Protein AF-A0A0M6W9Z8-F1 (afdb_monomer_lite)

pLDDT: mean 88.5, std 12.16, range [47.94, 97.25]

Sequence (132 aa):
MNNILMNVCGILIDIHEKELASEEKISFFTGCSNFQSIYEKYNTVRFLLRRMELGFEKESYAELRSAALCEEISCEALVEIVLHAVVDKAIVMQGLESIYLEAGAEKNAQKCRQIYELVCAKPLPVAYCKKK

Foldseek 3Di:
DDPVVVLVVVLLVQQVVVVVVDPQPAHLCPPPPDPVSSVVSLVLLLVLLVCQLVVHDCVSNVVNLCCDLVSNHDLSSNLSSLVRRPDCSLSSLVVQLVSCVVNVVVVSNVVSVVVSCVVVVDDDPCVPPDDD

Secondary structure (DSSP, 8-state):
--HHHHHHHHHHHHHHHHHHHSS----TTTT--SHHHHHHHHHHHHHHHHHHHTT--GGGGHHHHHHHHTTSS-HHHHHHHHHHH-S-HHHHHHHHHHHHHHTT-HHHHHHHHHHHHHHHT----GGG----

Organism: NCBI:txid360807

Radius of gyration: 15.51 Å; chains: 1; bounding box: 42×33×42 Å

Structure (mmCIF, N/CA/C/O backbone):
data_AF-A0A0M6W9Z8-F1
#
_entry.id   AF-A0A0M6W9Z8-F1
#
loop_
_atom_site.group_PDB
_atom_site.id
_atom_site.type_symbol
_atom_site.label_atom_id
_atom_site.label_alt_id
_atom_site.label_comp_id
_atom_site.label_asym_id
_atom_site.label_entity_id
_atom_site.label_seq_id
_atom_site.pdbx_PDB_ins_code
_atom_site.Cartn_x
_atom_site.Cartn_y
_atom_site.Cartn_z
_atom_site.occupancy
_atom_site.B_iso_or_equiv
_atom_site.auth_seq_id
_atom_site.auth_comp_id
_atom_site.auth_asym_id
_atom_site.auth_atom_id
_atom_site.pdbx_PDB_model_num
ATOM 1 N N . MET A 1 1 ? 27.492 8.041 1.011 1.00 50.66 1 MET A N 1
ATOM 2 C CA . MET A 1 1 ? 26.060 7.851 1.337 1.00 50.66 1 MET A CA 1
ATOM 3 C C . MET A 1 1 ? 25.593 6.583 0.644 1.00 50.66 1 MET A C 1
ATOM 5 O O . MET A 1 1 ? 25.780 6.485 -0.560 1.00 50.66 1 MET A O 1
ATOM 9 N N . ASN A 1 2 ? 25.096 5.592 1.390 1.00 60.28 2 ASN A N 1
ATOM 10 C CA . ASN A 1 2 ? 24.689 4.298 0.830 1.00 60.28 2 ASN A CA 1
ATOM 11 C C . ASN A 1 2 ? 23.545 4.482 -0.180 1.00 60.28 2 ASN A C 1
ATOM 13 O O . ASN A 1 2 ? 22.540 5.104 0.148 1.00 60.28 2 ASN A O 1
ATOM 17 N N . ASN A 1 3 ? 23.691 3.912 -1.381 1.00 74.00 3 ASN A N 1
ATOM 18 C CA . ASN A 1 3 ? 22.721 3.967 -2.488 1.00 74.00 3 ASN A CA 1
ATOM 19 C C . ASN A 1 3 ? 21.290 3.580 -2.037 1.00 74.00 3 ASN A C 1
ATOM 21 O O . ASN A 1 3 ? 20.310 4.215 -2.409 1.00 74.00 3 ASN A O 1
ATOM 25 N N . ILE A 1 4 ? 21.194 2.625 -1.107 1.00 76.75 4 ILE A N 1
ATOM 26 C CA . ILE A 1 4 ? 19.938 2.166 -0.494 1.00 76.75 4 ILE A CA 1
ATOM 27 C C . ILE A 1 4 ? 19.197 3.297 0.236 1.00 76.75 4 ILE A C 1
ATOM 29 O O . ILE A 1 4 ? 17.984 3.413 0.101 1.00 76.75 4 ILE A O 1
ATOM 33 N N . LEU A 1 5 ? 19.912 4.140 0.987 1.00 80.94 5 LEU A N 1
ATOM 34 C CA . LEU A 1 5 ? 19.300 5.230 1.749 1.00 80.94 5 LEU A CA 1
ATOM 35 C C . LEU A 1 5 ? 18.725 6.297 0.811 1.00 80.94 5 LEU A C 1
ATOM 37 O O . LEU A 1 5 ? 17.618 6.766 1.036 1.00 80.94 5 LEU A O 1
ATOM 41 N N . MET A 1 6 ? 19.451 6.634 -0.262 1.00 82.38 6 MET A N 1
ATOM 42 C CA . MET A 1 6 ? 18.946 7.571 -1.273 1.00 82.38 6 MET A CA 1
ATOM 43 C C . MET A 1 6 ? 17.695 7.033 -1.965 1.00 82.38 6 MET A C 1
ATOM 45 O O . MET A 1 6 ? 16.756 7.792 -2.177 1.00 82.38 6 MET A O 1
ATOM 49 N N . ASN A 1 7 ? 17.666 5.735 -2.280 1.00 86.62 7 ASN A N 1
ATOM 50 C CA . ASN A 1 7 ? 16.507 5.114 -2.915 1.00 86.62 7 ASN A CA 1
ATOM 51 C C . ASN A 1 7 ? 15.270 5.184 -2.007 1.00 86.62 7 ASN A C 1
ATOM 53 O O . ASN A 1 7 ? 14.209 5.611 -2.443 1.00 86.62 7 ASN A O 1
ATOM 57 N N . VAL A 1 8 ? 15.419 4.860 -0.716 1.00 91.88 8 VAL A N 1
ATOM 58 C CA . VAL A 1 8 ? 14.304 4.971 0.237 1.00 91.88 8 VAL A CA 1
ATOM 59 C C . VAL A 1 8 ? 13.845 6.418 0.399 1.00 91.88 8 VAL A C 1
ATOM 61 O O . VAL A 1 8 ? 12.645 6.659 0.400 1.00 91.88 8 VAL A O 1
ATOM 64 N N . CYS A 1 9 ? 14.756 7.391 0.468 1.00 92.50 9 CYS A N 1
ATOM 65 C CA . CYS A 1 9 ? 14.357 8.799 0.494 1.00 92.50 9 CYS A CA 1
ATOM 66 C C . CYS A 1 9 ? 13.559 9.204 -0.753 1.00 92.50 9 CYS A C 1
ATOM 68 O O . CYS A 1 9 ? 12.584 9.929 -0.605 1.00 92.50 9 CYS A O 1
ATOM 70 N N . GLY A 1 10 ? 13.935 8.725 -1.945 1.00 94.06 10 GLY A N 1
ATOM 71 C CA . GLY A 1 10 ? 13.175 8.965 -3.177 1.00 94.06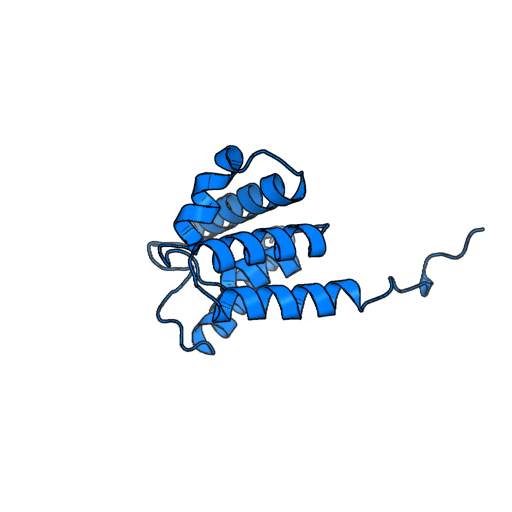 10 GLY A CA 1
ATOM 72 C C . GLY A 1 10 ? 11.740 8.452 -3.071 1.00 94.06 10 GLY A C 1
ATOM 73 O O . GLY A 1 10 ? 10.809 9.226 -3.241 1.00 94.06 10 GLY A O 1
ATOM 74 N N . ILE A 1 11 ? 11.571 7.200 -2.636 1.00 95.25 11 ILE A N 1
ATOM 75 C CA . ILE A 1 11 ? 10.244 6.599 -2.421 1.00 95.25 11 ILE A CA 1
ATOM 76 C C . ILE A 1 11 ? 9.424 7.417 -1.416 1.00 95.25 11 ILE A C 1
ATOM 78 O O . ILE A 1 11 ? 8.241 7.652 -1.622 1.00 95.25 11 ILE A O 1
ATOM 82 N N . LEU A 1 12 ? 10.034 7.868 -0.316 1.00 96.19 12 LEU A N 1
ATOM 83 C CA . LEU A 1 12 ? 9.334 8.672 0.689 1.00 96.19 12 LEU A CA 1
ATOM 84 C C . LEU A 1 12 ? 8.901 10.042 0.137 1.00 96.19 12 LEU A C 1
ATOM 86 O O . LEU A 1 12 ? 7.842 10.535 0.515 1.00 96.19 12 LEU A O 1
ATOM 90 N N . ILE A 1 13 ? 9.691 10.650 -0.751 1.00 95.25 13 ILE A N 1
ATOM 91 C CA . ILE A 1 13 ? 9.304 11.890 -1.436 1.00 95.25 13 ILE A CA 1
ATOM 92 C C . ILE A 1 13 ? 8.117 11.622 -2.366 1.00 95.25 13 ILE A C 1
ATOM 94 O O . ILE A 1 13 ? 7.126 12.342 -2.277 1.00 95.25 13 ILE A O 1
ATOM 98 N N . ASP A 1 14 ? 8.177 10.558 -3.170 1.00 95.88 14 ASP A N 1
ATOM 99 C CA . ASP A 1 14 ? 7.089 10.181 -4.078 1.00 95.88 14 ASP A CA 1
ATOM 100 C C . ASP A 1 14 ? 5.784 9.932 -3.299 1.00 95.88 14 ASP A C 1
ATOM 102 O O . ASP A 1 14 ? 4.734 10.465 -3.657 1.00 95.88 14 ASP A O 1
ATOM 106 N N . ILE A 1 15 ? 5.856 9.225 -2.161 1.00 96.25 15 ILE A N 1
ATOM 107 C CA . ILE A 1 15 ? 4.716 9.040 -1.247 1.00 96.25 15 ILE A CA 1
ATOM 108 C C . ILE A 1 15 ? 4.155 10.390 -0.800 1.00 96.25 15 ILE A C 1
ATOM 110 O O . ILE A 1 15 ? 2.948 10.609 -0.878 1.00 96.25 15 ILE A O 1
ATOM 114 N N . HIS A 1 16 ? 5.011 11.298 -0.329 1.00 95.00 16 HIS A N 1
ATOM 115 C CA . HIS A 1 16 ? 4.568 12.599 0.165 1.00 95.00 16 HIS A CA 1
ATOM 116 C C . HIS A 1 16 ? 3.860 13.420 -0.921 1.00 95.00 16 HIS A C 1
ATOM 118 O O . HIS A 1 16 ? 2.804 13.997 -0.667 1.00 95.00 16 HIS A O 1
ATOM 124 N N . GLU A 1 17 ? 4.408 13.449 -2.136 1.00 95.31 17 GLU A N 1
ATOM 125 C CA . GLU A 1 17 ? 3.817 14.173 -3.264 1.00 95.31 17 GLU A CA 1
ATOM 126 C C . GLU A 1 17 ? 2.465 13.583 -3.685 1.00 95.31 17 GLU A C 1
ATOM 128 O O . GLU A 1 17 ? 1.516 14.328 -3.945 1.00 95.31 17 GLU A O 1
ATOM 133 N N . LYS A 1 18 ? 2.345 12.250 -3.709 1.00 94.31 18 LYS A N 1
ATOM 134 C CA . LYS A 1 18 ? 1.091 11.557 -4.037 1.00 94.31 18 LYS A CA 1
ATOM 135 C C . LYS A 1 18 ? 0.018 11.763 -2.978 1.00 94.31 18 LYS A C 1
ATOM 137 O O . LYS A 1 18 ? -1.133 12.012 -3.329 1.00 94.31 18 LYS A O 1
ATOM 142 N N . GLU A 1 19 ? 0.388 11.717 -1.700 1.00 94.56 19 GLU A N 1
ATOM 143 C CA . GLU A 1 19 ? -0.528 12.010 -0.595 1.00 94.56 19 GLU A CA 1
ATOM 144 C C . GLU A 1 19 ? -1.029 13.457 -0.645 1.00 94.56 19 GLU A C 1
ATOM 146 O O . GLU A 1 19 ? -2.223 13.683 -0.488 1.00 94.56 19 GLU A O 1
ATOM 151 N N . LEU A 1 20 ? -0.159 14.432 -0.940 1.00 92.06 20 LEU A N 1
ATOM 152 C CA . LEU A 1 20 ? -0.560 15.837 -1.093 1.00 92.06 20 LEU A CA 1
ATOM 153 C C . LEU A 1 20 ? -1.498 16.075 -2.284 1.00 92.06 20 LEU A C 1
ATOM 155 O O . LEU A 1 20 ? -2.342 16.969 -2.230 1.00 92.06 20 LEU A O 1
ATOM 159 N N . ALA A 1 21 ? -1.333 15.313 -3.365 1.00 91.75 21 ALA A N 1
ATOM 160 C CA . ALA A 1 21 ? -2.212 15.369 -4.530 1.00 91.75 21 ALA A CA 1
ATOM 161 C C . ALA A 1 21 ? -3.535 14.608 -4.321 1.00 91.75 21 ALA A C 1
ATOM 163 O O . ALA A 1 21 ? -4.471 14.776 -5.107 1.00 91.75 21 ALA A O 1
ATOM 164 N N . SER A 1 22 ? -3.611 13.764 -3.290 1.00 87.12 22 SER A N 1
ATOM 165 C CA . SER A 1 22 ? -4.798 12.996 -2.935 1.00 87.12 22 SER A CA 1
ATOM 166 C C . SER A 1 22 ? -5.767 13.825 -2.089 1.00 87.12 22 SER A C 1
ATOM 168 O O . SER A 1 22 ? -5.395 14.734 -1.354 1.00 87.12 22 SER A O 1
ATOM 170 N N . GLU A 1 23 ? -7.050 13.482 -2.166 1.00 80.94 23 GLU A N 1
ATOM 171 C CA . GLU A 1 23 ? -8.088 14.026 -1.278 1.00 80.94 23 GLU A CA 1
ATOM 172 C C . GLU A 1 23 ? -8.097 13.329 0.099 1.00 80.94 23 GLU A C 1
ATOM 174 O O . GLU A 1 23 ? -8.842 13.729 0.998 1.00 80.94 23 GLU A O 1
ATOM 179 N N . GLU A 1 24 ? -7.312 12.257 0.260 1.00 76.75 24 GLU A N 1
ATOM 180 C CA . GLU A 1 24 ? -7.182 11.510 1.510 1.00 76.75 24 GLU A CA 1
ATOM 181 C C . GLU A 1 24 ? -6.496 12.382 2.574 1.00 76.75 24 GLU A C 1
ATOM 183 O O . GLU A 1 24 ? -5.412 12.916 2.367 1.00 76.75 24 GLU A O 1
ATOM 188 N N . LYS A 1 25 ? -7.103 12.504 3.761 1.00 79.69 25 LYS A N 1
ATOM 189 C CA . LYS A 1 25 ? -6.506 13.232 4.904 1.00 79.69 25 LYS A CA 1
ATOM 190 C C . LYS A 1 25 ? -5.469 12.405 5.671 1.00 79.69 25 LYS A C 1
ATOM 192 O O . LYS A 1 25 ? -5.075 12.773 6.777 1.00 79.69 25 LYS A O 1
ATOM 197 N N . ILE A 1 26 ? -5.080 11.270 5.110 1.00 87.50 26 ILE A N 1
ATOM 198 C CA . ILE A 1 26 ? -4.212 10.283 5.732 1.00 87.50 26 ILE A CA 1
ATOM 199 C C . ILE A 1 26 ? -2.805 10.532 5.228 1.00 87.50 26 ILE A C 1
ATOM 201 O O . ILE A 1 26 ? -2.596 10.662 4.025 1.00 87.50 26 ILE A O 1
ATOM 205 N N . SER A 1 27 ? -1.841 10.535 6.143 1.00 91.75 27 SER A N 1
ATOM 206 C CA . SER A 1 27 ? -0.438 10.535 5.761 1.00 91.75 27 SER A CA 1
ATOM 207 C C . SER A 1 27 ? 0.308 9.355 6.353 1.00 91.75 27 SER A C 1
ATOM 209 O O . SER A 1 27 ? 0.231 9.093 7.557 1.00 91.75 27 SER A O 1
ATOM 211 N N . PHE A 1 28 ? 1.123 8.714 5.523 1.00 94.88 28 PHE A N 1
ATOM 212 C CA . PHE A 1 28 ? 2.088 7.698 5.904 1.00 94.88 28 PHE A CA 1
ATOM 213 C C . PHE A 1 28 ? 3.011 8.177 7.025 1.00 94.88 28 PHE A C 1
ATOM 215 O O . PHE A 1 28 ? 3.393 7.387 7.888 1.00 94.88 28 PHE A O 1
ATOM 222 N N . PHE A 1 29 ? 3.318 9.472 7.065 1.00 94.25 29 PHE A N 1
ATOM 223 C CA . PHE A 1 29 ? 4.223 10.078 8.040 1.00 94.25 29 PHE A CA 1
ATOM 224 C C . PHE A 1 29 ? 3.562 10.373 9.393 1.00 94.25 29 PHE A C 1
ATOM 226 O O . PHE A 1 29 ? 4.243 10.768 10.342 1.00 94.25 29 PHE A O 1
ATOM 233 N N . THR A 1 30 ? 2.249 10.161 9.516 1.00 92.69 30 THR A N 1
ATOM 234 C CA . THR A 1 30 ? 1.522 10.340 10.777 1.00 92.69 30 THR A CA 1
ATOM 235 C C . THR A 1 30 ? 2.115 9.452 11.869 1.00 92.69 30 THR A C 1
ATOM 237 O O . THR A 1 30 ? 2.281 8.244 11.685 1.00 92.69 30 THR A O 1
ATOM 240 N N . GLY A 1 31 ? 2.429 10.059 13.016 1.00 90.06 31 GLY A N 1
ATOM 241 C CA . GLY A 1 31 ? 3.021 9.370 14.167 1.00 90.06 31 GLY A CA 1
ATOM 242 C C . GLY A 1 31 ? 4.543 9.195 14.105 1.00 90.06 31 GLY A C 1
ATOM 243 O O . GLY A 1 31 ? 5.132 8.721 15.075 1.00 90.06 31 GLY A O 1
ATOM 244 N N . CYS A 1 32 ? 5.204 9.607 13.020 1.00 93.75 32 CYS A N 1
ATOM 245 C CA . CYS A 1 32 ? 6.659 9.575 12.914 1.00 93.75 32 CYS A CA 1
ATOM 246 C C . CYS A 1 32 ? 7.279 10.892 13.410 1.00 93.75 32 CYS A C 1
ATOM 248 O O . CYS A 1 32 ? 6.899 11.974 12.970 1.00 93.75 32 CYS A O 1
ATOM 250 N N . SER A 1 33 ? 8.262 10.815 14.310 1.00 92.88 33 SER A N 1
ATOM 251 C CA . SER A 1 33 ? 8.927 11.991 14.902 1.00 92.88 33 SER A CA 1
ATOM 252 C C . SER A 1 33 ? 10.274 12.326 14.260 1.00 92.88 33 SER A C 1
ATOM 254 O O . SER A 1 33 ? 10.797 13.426 14.430 1.00 92.88 33 SER A O 1
ATOM 256 N N . ASN A 1 34 ? 10.864 11.372 13.543 1.00 95.12 34 ASN A N 1
ATOM 257 C CA . ASN A 1 34 ? 12.162 11.514 12.893 1.00 95.12 34 ASN A CA 1
ATOM 258 C C . ASN A 1 34 ? 12.327 10.494 11.756 1.00 95.12 34 ASN A C 1
ATOM 260 O O . ASN A 1 34 ? 11.542 9.554 11.619 1.00 95.12 34 ASN A O 1
ATOM 264 N N . PHE A 1 35 ? 13.393 10.645 10.968 1.00 92.44 35 PHE A N 1
ATOM 265 C CA . PHE A 1 35 ? 13.682 9.748 9.848 1.00 92.44 35 PHE A CA 1
ATOM 266 C C . PHE A 1 35 ? 13.792 8.271 10.255 1.00 92.44 35 PHE A C 1
ATOM 268 O O . PHE A 1 35 ? 13.327 7.410 9.518 1.00 92.44 35 PHE A O 1
ATOM 275 N N . GLN A 1 36 ? 14.353 7.969 11.430 1.00 94.56 36 GLN A N 1
ATOM 276 C CA . GLN A 1 36 ? 14.472 6.590 11.909 1.00 94.56 36 GLN A CA 1
ATOM 277 C C . GLN A 1 36 ? 13.090 5.939 12.065 1.00 94.56 36 GLN A C 1
ATOM 279 O O . GLN A 1 36 ? 12.869 4.855 11.535 1.00 94.56 36 GLN A O 1
ATOM 284 N N . SER A 1 37 ? 12.134 6.638 12.687 1.00 96.19 37 SER A N 1
ATOM 285 C CA . SER A 1 37 ? 10.757 6.142 12.835 1.00 96.19 37 SER A CA 1
ATOM 286 C C . SER A 1 37 ? 10.032 5.965 11.492 1.00 96.19 37 SER A C 1
ATOM 288 O O . SER A 1 37 ? 9.282 5.007 11.315 1.00 96.19 37 SER A O 1
ATOM 290 N N . ILE A 1 38 ? 10.301 6.838 10.512 1.00 95.81 38 ILE A N 1
ATOM 291 C CA . ILE A 1 38 ? 9.768 6.712 9.145 1.00 95.81 38 ILE A CA 1
ATOM 292 C C . ILE A 1 38 ? 10.355 5.471 8.467 1.00 95.81 38 ILE A C 1
ATOM 294 O O . ILE A 1 38 ? 9.634 4.675 7.868 1.00 95.81 38 ILE A O 1
ATOM 298 N N . TYR A 1 39 ? 11.672 5.292 8.574 1.00 94.69 39 TYR A N 1
ATOM 299 C CA . TYR A 1 39 ? 12.395 4.178 7.974 1.00 94.69 39 TYR A CA 1
ATOM 300 C C . TYR A 1 39 ? 11.975 2.827 8.569 1.00 94.69 39 TYR A C 1
ATOM 302 O O . TYR A 1 39 ? 11.851 1.838 7.844 1.00 94.69 39 TYR A O 1
ATOM 310 N N . GLU A 1 40 ? 11.718 2.776 9.875 1.00 95.50 40 GLU A N 1
ATOM 311 C CA . GLU A 1 40 ? 11.161 1.602 10.550 1.00 95.50 40 GLU A CA 1
ATOM 312 C C . GLU A 1 40 ? 9.753 1.289 10.043 1.00 95.50 40 GLU A C 1
ATOM 314 O O . GLU A 1 40 ? 9.519 0.166 9.596 1.00 95.50 40 GLU A O 1
ATOM 319 N N . LYS A 1 41 ? 8.853 2.285 9.994 1.00 95.88 41 LYS A N 1
ATOM 320 C CA . LYS A 1 41 ? 7.498 2.115 9.441 1.00 95.88 41 LYS A CA 1
ATOM 321 C C . LYS A 1 41 ? 7.545 1.603 7.997 1.00 95.88 41 LYS A C 1
ATOM 323 O O . LYS A 1 41 ? 6.873 0.627 7.670 1.00 95.88 41 LYS A O 1
ATOM 328 N N . TYR A 1 42 ? 8.392 2.195 7.154 1.00 95.81 42 TYR A N 1
ATOM 329 C CA . TYR A 1 42 ? 8.601 1.764 5.768 1.00 95.81 42 TYR A CA 1
ATOM 330 C C . TYR A 1 42 ? 9.044 0.301 5.675 1.00 95.81 42 TYR A C 1
ATOM 332 O O . TYR A 1 42 ? 8.469 -0.473 4.907 1.00 95.81 42 TYR A O 1
ATOM 340 N N . ASN A 1 43 ? 10.038 -0.110 6.469 1.00 95.31 43 ASN A N 1
ATOM 341 C CA . ASN A 1 43 ? 10.506 -1.492 6.438 1.00 95.31 43 ASN A CA 1
ATOM 342 C C . ASN A 1 43 ? 9.446 -2.470 6.937 1.00 95.31 43 ASN A C 1
ATOM 344 O O . ASN A 1 43 ? 9.274 -3.513 6.310 1.00 95.31 43 ASN A O 1
ATOM 348 N N . THR A 1 44 ? 8.712 -2.137 7.999 1.00 96.31 44 THR A N 1
ATOM 349 C CA . THR A 1 44 ? 7.610 -2.966 8.502 1.00 96.31 44 THR A CA 1
ATOM 350 C C . THR A 1 44 ? 6.573 -3.211 7.411 1.00 96.31 44 THR A C 1
ATOM 352 O O . THR A 1 44 ? 6.281 -4.362 7.087 1.00 96.31 44 THR A O 1
ATOM 355 N N . VAL A 1 45 ? 6.090 -2.150 6.760 1.00 96.62 45 VAL A N 1
ATOM 356 C CA . VAL A 1 45 ? 5.100 -2.259 5.676 1.00 96.62 45 VAL A CA 1
ATOM 357 C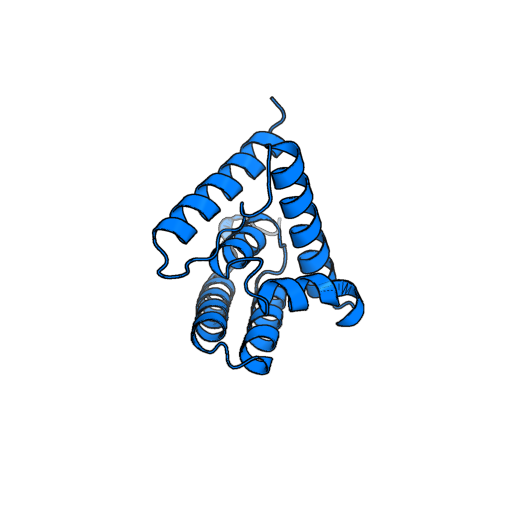 C . VAL A 1 45 ? 5.643 -3.081 4.511 1.00 96.62 45 VAL A C 1
ATOM 359 O O . VAL A 1 45 ? 4.987 -4.009 4.041 1.00 96.62 45 VAL A O 1
ATOM 362 N N . ARG A 1 46 ? 6.884 -2.815 4.095 1.00 95.75 46 ARG A N 1
ATOM 363 C CA . ARG A 1 46 ? 7.567 -3.578 3.046 1.00 95.75 46 ARG A CA 1
ATOM 364 C C . ARG A 1 46 ? 7.685 -5.070 3.385 1.00 95.75 46 ARG A C 1
ATOM 366 O O . ARG A 1 46 ? 7.493 -5.905 2.504 1.00 95.75 46 ARG A O 1
ATOM 373 N N . PHE A 1 47 ? 7.987 -5.431 4.632 1.00 96.06 47 PHE A N 1
ATOM 374 C CA . PHE A 1 47 ? 8.043 -6.833 5.059 1.00 96.06 47 PHE A CA 1
ATOM 375 C C . PHE A 1 47 ? 6.666 -7.500 5.046 1.00 96.06 47 PHE A C 1
ATOM 377 O O . PHE A 1 47 ? 6.560 -8.653 4.629 1.00 96.06 47 PHE A O 1
ATOM 384 N N . LEU A 1 48 ? 5.614 -6.792 5.456 1.00 97.25 48 LEU A N 1
ATOM 385 C CA . LEU A 1 48 ? 4.249 -7.316 5.420 1.00 97.25 48 LEU A CA 1
ATOM 386 C C . LEU A 1 48 ? 3.776 -7.541 3.975 1.00 97.25 48 LEU A C 1
ATOM 388 O O . LEU A 1 48 ? 3.254 -8.610 3.661 1.00 97.25 48 LEU A O 1
ATOM 392 N N . LEU A 1 49 ? 4.056 -6.595 3.073 1.00 96.75 49 LEU A N 1
ATOM 393 C CA . LEU A 1 49 ? 3.805 -6.754 1.636 1.00 96.75 49 LEU A CA 1
ATOM 394 C C . LEU A 1 49 ? 4.588 -7.938 1.054 1.00 96.75 49 LEU A C 1
ATOM 396 O O . LEU A 1 49 ? 4.049 -8.701 0.259 1.00 96.75 49 LEU A O 1
ATOM 400 N N . ARG A 1 50 ? 5.832 -8.161 1.500 1.00 95.75 50 ARG A N 1
ATOM 401 C CA . ARG A 1 50 ? 6.627 -9.324 1.081 1.00 95.75 50 ARG A CA 1
ATOM 402 C C . ARG A 1 50 ? 6.020 -10.653 1.542 1.00 95.75 50 ARG A C 1
ATOM 404 O O . ARG A 1 50 ? 6.130 -11.644 0.828 1.00 95.75 50 ARG A O 1
ATOM 411 N N . ARG A 1 51 ? 5.387 -10.707 2.717 1.00 96.06 51 ARG A N 1
ATOM 412 C CA . ARG A 1 51 ? 4.668 -11.911 3.177 1.00 96.06 51 ARG A CA 1
ATOM 413 C C . ARG A 1 51 ? 3.454 -12.197 2.297 1.00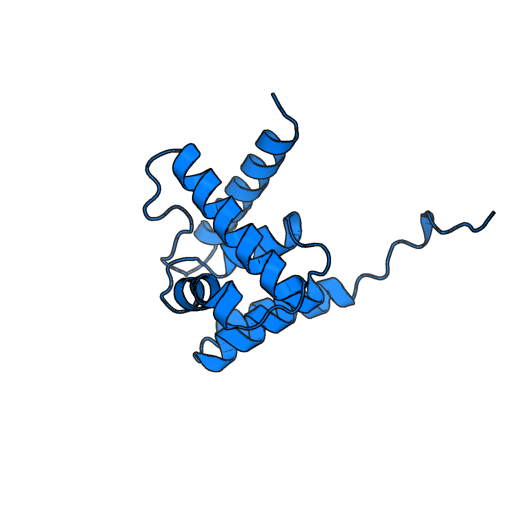 96.06 51 ARG A C 1
ATOM 415 O O . ARG A 1 51 ? 3.264 -13.344 1.901 1.00 96.06 51 ARG A O 1
ATOM 422 N N . MET A 1 52 ? 2.692 -11.160 1.948 1.00 95.94 52 MET A N 1
ATOM 423 C CA . MET A 1 52 ? 1.585 -11.270 0.994 1.00 95.94 52 MET A CA 1
ATOM 424 C C . MET A 1 52 ? 2.075 -11.772 -0.371 1.00 95.94 52 MET A C 1
ATOM 426 O O . MET A 1 52 ? 1.522 -12.724 -0.908 1.00 95.94 52 MET A O 1
ATOM 430 N N . GLU A 1 53 ? 3.155 -11.189 -0.893 1.00 95.81 53 GLU A N 1
ATOM 431 C CA . GLU A 1 53 ? 3.774 -11.587 -2.163 1.00 95.81 53 GLU A CA 1
ATOM 432 C C . GLU A 1 53 ? 4.188 -13.066 -2.187 1.00 95.81 53 GLU A C 1
ATOM 434 O O . GLU A 1 53 ? 4.038 -13.748 -3.195 1.00 95.81 53 GLU A O 1
ATOM 439 N N . LEU A 1 54 ? 4.707 -13.571 -1.066 1.00 95.19 54 LEU A N 1
ATOM 440 C CA . LEU A 1 54 ? 5.146 -14.959 -0.923 1.00 95.19 54 LEU A CA 1
ATOM 441 C C . LEU A 1 54 ? 3.999 -15.941 -0.626 1.00 95.19 54 LEU A C 1
ATOM 443 O O . LEU A 1 54 ? 4.263 -17.126 -0.427 1.00 95.19 54 LEU A O 1
ATOM 447 N N . GLY A 1 55 ? 2.747 -15.474 -0.584 1.00 94.06 55 GLY A N 1
ATOM 448 C CA . GLY A 1 55 ? 1.578 -16.323 -0.357 1.00 94.06 55 GLY A CA 1
ATOM 449 C C . GLY A 1 55 ? 1.458 -16.852 1.073 1.00 94.06 55 GLY A C 1
ATOM 450 O O . GLY A 1 55 ? 0.874 -17.915 1.279 1.00 94.06 55 GLY A O 1
ATOM 451 N N . PHE A 1 56 ? 2.013 -16.141 2.062 1.00 95.31 56 PHE A N 1
ATOM 452 C CA . PHE A 1 56 ? 1.767 -16.468 3.467 1.00 95.31 56 PHE A CA 1
ATOM 453 C C . PHE A 1 56 ? 0.280 -16.288 3.813 1.00 95.31 56 PHE A C 1
ATOM 455 O O . PHE A 1 56 ? -0.467 -15.587 3.130 1.00 95.31 56 PHE A O 1
ATOM 462 N N . GLU A 1 57 ? -0.146 -16.919 4.902 1.00 93.56 57 GLU A N 1
ATOM 463 C CA . GLU A 1 57 ? -1.499 -16.796 5.448 1.00 93.56 57 GLU A CA 1
ATOM 464 C C . GLU A 1 57 ? -1.833 -15.353 5.876 1.00 93.56 57 GLU A C 1
ATOM 466 O O . GLU A 1 57 ? -0.940 -14.576 6.230 1.00 93.56 57 GLU A O 1
ATOM 471 N N . LYS A 1 58 ? -3.120 -14.974 5.826 1.00 89.44 58 LYS A N 1
ATOM 472 C CA . LYS A 1 58 ? -3.585 -13.589 6.062 1.00 89.44 58 LYS A CA 1
ATOM 473 C C . LYS A 1 58 ? -3.170 -13.066 7.440 1.00 89.44 58 LYS A C 1
ATOM 475 O O . LYS A 1 58 ? -2.863 -11.887 7.594 1.00 89.44 58 LYS A O 1
ATOM 480 N N . GLU A 1 59 ? -3.101 -13.954 8.423 1.00 93.50 59 GLU A N 1
ATOM 481 C CA . GLU A 1 59 ? -2.683 -13.705 9.799 1.00 93.50 59 GLU A CA 1
ATOM 482 C C . GLU A 1 59 ? -1.239 -13.191 9.860 1.00 93.50 59 GLU A C 1
ATOM 484 O O . GLU A 1 59 ? -0.924 -12.300 10.647 1.00 93.50 59 GLU A O 1
ATOM 489 N N . SER A 1 60 ? -0.373 -13.677 8.965 1.00 93.88 60 SER A N 1
ATOM 490 C CA . SER A 1 60 ? 1.034 -13.272 8.892 1.00 93.88 60 SER A CA 1
ATOM 491 C C . SER A 1 60 ? 1.228 -11.821 8.435 1.00 93.88 60 SER A C 1
ATOM 493 O O . SER A 1 60 ? 2.318 -11.270 8.607 1.00 93.88 60 SER A O 1
ATOM 495 N N . TYR A 1 61 ? 0.207 -11.186 7.857 1.00 94.62 61 TYR A N 1
ATOM 496 C CA . TYR A 1 61 ? 0.207 -9.762 7.510 1.00 94.62 61 TYR A CA 1
ATOM 497 C C . TYR A 1 61 ? -1.060 -9.043 7.995 1.00 94.62 61 TYR A C 1
ATOM 499 O O . TYR A 1 61 ? -1.468 -8.031 7.421 1.00 94.62 61 TYR A O 1
ATOM 507 N N . ALA A 1 62 ? -1.666 -9.522 9.086 1.00 93.56 62 ALA A N 1
ATOM 508 C CA . ALA A 1 62 ? -2.881 -8.931 9.644 1.00 93.56 62 ALA A CA 1
ATOM 509 C C . ALA A 1 62 ? -2.706 -7.445 10.002 1.00 93.56 62 ALA A C 1
ATOM 511 O O . ALA A 1 62 ? -3.633 -6.661 9.823 1.00 93.56 62 ALA A O 1
ATOM 512 N N . GLU A 1 63 ? -1.505 -7.045 10.428 1.00 94.00 63 GLU A N 1
ATOM 513 C CA . GLU A 1 63 ? -1.143 -5.648 10.698 1.00 94.00 63 GLU A CA 1
ATOM 514 C C . GLU A 1 63 ? -1.271 -4.758 9.456 1.00 94.00 63 GLU A C 1
ATOM 516 O O . GLU A 1 63 ? -1.791 -3.653 9.549 1.00 94.00 63 GLU A O 1
ATOM 521 N N . LEU A 1 64 ? -0.868 -5.248 8.277 1.00 93.94 64 LEU A N 1
ATOM 522 C CA . LEU A 1 64 ? -1.006 -4.507 7.019 1.00 93.94 64 LEU A CA 1
ATOM 523 C C . LEU A 1 64 ? -2.478 -4.306 6.675 1.00 93.94 64 LEU A C 1
ATOM 525 O O . LEU A 1 64 ? -2.876 -3.212 6.287 1.00 93.94 64 LEU A O 1
ATOM 529 N N . ARG A 1 65 ? -3.283 -5.360 6.846 1.00 91.31 65 ARG A N 1
ATOM 530 C CA . ARG A 1 65 ? -4.731 -5.289 6.650 1.00 91.31 65 ARG A CA 1
ATOM 531 C C . ARG A 1 65 ? -5.335 -4.272 7.614 1.00 91.31 65 ARG A C 1
ATOM 533 O O . ARG A 1 65 ? -6.013 -3.362 7.167 1.00 91.31 65 ARG A O 1
ATOM 540 N N . SER A 1 66 ? -5.038 -4.371 8.907 1.00 91.69 66 SER A N 1
ATOM 541 C CA . SER A 1 66 ? -5.525 -3.419 9.910 1.00 91.69 66 SER A CA 1
ATOM 542 C C . SER A 1 66 ? -5.135 -1.982 9.567 1.00 91.69 66 SER A C 1
ATOM 544 O O . SER A 1 66 ? -5.999 -1.117 9.541 1.00 91.69 66 SER A O 1
ATOM 546 N N . ALA A 1 67 ? -3.870 -1.729 9.233 1.00 90.12 67 ALA A N 1
ATOM 547 C CA . ALA A 1 67 ? -3.382 -0.386 8.941 1.00 90.12 67 ALA A CA 1
ATOM 548 C C . ALA A 1 67 ? -3.987 0.209 7.655 1.00 90.12 67 ALA A C 1
ATOM 550 O O . ALA A 1 67 ? -4.268 1.405 7.605 1.00 90.12 67 ALA A O 1
ATOM 551 N N . ALA A 1 68 ? -4.227 -0.618 6.631 1.00 88.88 68 ALA A N 1
ATOM 552 C CA . ALA A 1 68 ? -4.902 -0.196 5.405 1.00 88.88 68 ALA A CA 1
ATOM 553 C C . ALA A 1 68 ? -6.392 0.119 5.631 1.00 88.88 68 ALA A C 1
ATOM 555 O O . ALA A 1 68 ? -6.930 1.011 4.981 1.00 88.88 68 ALA A O 1
ATOM 556 N N . LEU A 1 69 ? -7.057 -0.614 6.533 1.00 85.69 69 LEU A N 1
ATOM 557 C CA . LEU A 1 69 ? -8.489 -0.460 6.815 1.00 85.69 69 LEU A CA 1
ATOM 558 C C . LEU A 1 69 ? -8.797 0.634 7.838 1.00 85.69 69 LEU A C 1
ATOM 560 O O . LEU A 1 69 ? -9.801 1.325 7.711 1.00 85.69 69 LEU A O 1
ATOM 564 N N . CYS A 1 70 ? -7.937 0.799 8.839 1.00 85.81 70 CYS A N 1
ATOM 565 C CA . CYS A 1 70 ? -8.044 1.846 9.852 1.00 85.81 70 CYS A CA 1
ATOM 566 C C . CYS A 1 70 ? -7.476 3.189 9.375 1.00 85.81 70 CYS A C 1
ATOM 568 O O . CYS A 1 70 ? -7.315 4.090 10.194 1.00 85.81 70 CYS A O 1
ATOM 570 N N . GLU A 1 71 ? -7.157 3.321 8.081 1.00 82.12 71 GLU A N 1
ATOM 571 C CA . GLU A 1 71 ? -6.651 4.567 7.503 1.00 82.12 71 GLU A CA 1
ATOM 572 C C . GLU A 1 71 ? -5.351 5.062 8.182 1.00 82.12 71 GLU A C 1
ATOM 574 O O . GLU A 1 71 ? -5.073 6.255 8.260 1.00 82.12 71 GLU A O 1
ATOM 579 N N . GLU A 1 72 ? -4.516 4.139 8.672 1.00 87.38 72 GLU A N 1
ATOM 580 C CA . GLU A 1 72 ? -3.211 4.443 9.290 1.00 87.38 72 GLU A CA 1
ATOM 581 C C . GLU A 1 72 ? -2.078 4.536 8.253 1.00 87.38 72 GLU A C 1
ATOM 583 O O . GLU A 1 72 ? -0.985 5.066 8.516 1.00 87.38 72 GLU A O 1
ATOM 588 N N . ILE A 1 73 ? -2.335 3.980 7.068 1.00 91.81 73 ILE A N 1
ATOM 589 C CA . ILE A 1 73 ? -1.486 4.027 5.884 1.00 91.81 73 ILE A CA 1
ATOM 590 C C . ILE A 1 73 ? -2.382 4.372 4.695 1.00 91.81 73 ILE A C 1
ATOM 592 O O . ILE A 1 73 ? -3.382 3.697 4.451 1.00 91.81 73 ILE A O 1
ATOM 596 N N . SER A 1 74 ? -2.009 5.411 3.949 1.00 93.06 74 SER A N 1
ATOM 597 C CA . SER A 1 74 ? -2.737 5.811 2.746 1.00 93.06 74 SER A CA 1
ATOM 598 C C . SER A 1 74 ? -2.616 4.757 1.642 1.00 93.06 74 SER A C 1
ATOM 600 O O . SER A 1 74 ? -1.642 3.996 1.565 1.00 93.06 74 SER A O 1
ATOM 602 N N . CYS A 1 75 ? -3.594 4.737 0.737 1.00 93.88 75 CYS A N 1
ATOM 603 C CA . CYS A 1 75 ? -3.525 3.860 -0.430 1.00 93.88 75 CYS A CA 1
ATOM 604 C C . CYS A 1 75 ? -2.339 4.241 -1.337 1.00 93.88 75 CYS A C 1
ATOM 606 O O . CYS A 1 75 ? -1.650 3.362 -1.854 1.00 93.88 75 CYS A O 1
ATOM 608 N N . GLU A 1 76 ? -2.049 5.543 -1.458 1.00 94.81 76 GLU A N 1
ATOM 609 C CA . GLU A 1 76 ? -0.897 6.064 -2.209 1.00 94.81 76 GLU A CA 1
ATOM 610 C C . GLU A 1 76 ? 0.431 5.518 -1.674 1.00 94.81 76 GLU A C 1
ATOM 612 O O . GLU A 1 76 ? 1.268 5.046 -2.442 1.00 94.81 76 GLU A O 1
ATOM 617 N N . ALA A 1 77 ? 0.605 5.485 -0.351 1.00 95.69 77 ALA A N 1
ATOM 618 C CA . ALA A 1 77 ? 1.821 4.954 0.246 1.00 95.69 77 ALA A CA 1
ATOM 619 C C . ALA A 1 77 ? 2.019 3.465 -0.057 1.00 95.69 77 ALA A C 1
ATOM 621 O O . ALA A 1 77 ? 3.123 3.044 -0.401 1.00 95.69 77 ALA A O 1
ATOM 622 N N . LEU A 1 78 ? 0.957 2.657 0.035 1.00 95.88 78 LEU A N 1
ATOM 623 C CA . LEU A 1 78 ? 1.040 1.234 -0.307 1.00 95.88 78 LEU A CA 1
ATOM 624 C C . LEU A 1 78 ? 1.381 1.029 -1.780 1.00 95.88 78 LEU A C 1
ATOM 626 O O . LEU A 1 78 ? 2.217 0.182 -2.094 1.00 95.88 78 LEU A O 1
ATOM 630 N N . VAL A 1 79 ? 0.779 1.817 -2.669 1.00 95.19 79 VAL A N 1
ATOM 631 C CA . VAL A 1 79 ? 1.069 1.779 -4.102 1.00 95.19 79 VAL A CA 1
ATOM 632 C C . VAL A 1 79 ? 2.547 2.047 -4.372 1.00 95.19 79 VAL A C 1
ATOM 634 O O . VAL A 1 79 ? 3.200 1.216 -5.006 1.00 95.19 79 VAL A O 1
ATOM 637 N N . GLU A 1 80 ? 3.096 3.145 -3.855 1.00 95.62 80 GLU A N 1
ATOM 638 C CA . GLU A 1 80 ? 4.494 3.509 -4.104 1.00 95.62 80 GLU A CA 1
ATOM 639 C C . GLU A 1 80 ? 5.463 2.478 -3.504 1.00 95.62 80 GLU A C 1
ATOM 641 O O . GLU A 1 80 ? 6.412 2.036 -4.158 1.00 95.62 80 GLU A O 1
ATOM 646 N N . ILE A 1 81 ? 5.186 1.965 -2.299 1.00 96.00 81 ILE A N 1
ATOM 647 C CA . ILE A 1 81 ? 6.016 0.904 -1.709 1.00 96.00 81 ILE A CA 1
ATOM 648 C C . ILE A 1 81 ? 5.989 -0.358 -2.583 1.00 96.00 81 ILE A C 1
ATOM 650 O O . ILE A 1 81 ? 7.036 -0.970 -2.804 1.00 96.00 81 ILE A O 1
ATOM 654 N N . VAL A 1 82 ? 4.836 -0.753 -3.128 1.00 95.38 82 VAL A N 1
ATOM 655 C CA . VAL A 1 82 ? 4.745 -1.915 -4.028 1.00 95.38 82 VAL A CA 1
ATOM 656 C C . VAL A 1 82 ? 5.511 -1.671 -5.329 1.00 95.38 82 VAL A C 1
ATOM 658 O O . VAL A 1 82 ? 6.274 -2.536 -5.769 1.00 95.38 82 VAL A O 1
ATOM 661 N N . LEU A 1 83 ? 5.364 -0.494 -5.938 1.00 92.19 83 LEU A N 1
ATOM 662 C CA . LEU A 1 83 ? 6.045 -0.153 -7.188 1.00 92.19 83 LEU A CA 1
ATOM 663 C C . LEU A 1 83 ? 7.573 -0.221 -7.059 1.00 92.19 83 LEU A C 1
ATOM 665 O O . LEU A 1 83 ? 8.243 -0.667 -7.997 1.00 92.19 83 LEU A O 1
ATOM 669 N N . HIS A 1 84 ? 8.116 0.129 -5.893 1.00 90.38 84 HIS A N 1
ATOM 670 C CA . HIS A 1 84 ? 9.560 0.214 -5.686 1.00 90.38 84 HIS A CA 1
ATOM 671 C C . HIS A 1 84 ? 10.187 -0.974 -4.940 1.00 90.38 84 HIS A C 1
ATOM 673 O O . HIS A 1 84 ? 11.365 -1.267 -5.156 1.00 90.38 84 HIS A O 1
ATOM 679 N N . ALA A 1 85 ? 9.442 -1.671 -4.078 1.00 87.75 85 ALA A N 1
ATOM 680 C CA . ALA A 1 85 ? 10.007 -2.663 -3.159 1.00 87.75 85 ALA A CA 1
ATOM 681 C C . ALA A 1 85 ? 9.516 -4.106 -3.364 1.00 87.75 85 ALA A C 1
ATOM 683 O O . ALA A 1 85 ? 10.126 -5.024 -2.808 1.00 87.75 85 ALA A O 1
ATOM 684 N N . VAL A 1 86 ? 8.456 -4.322 -4.149 1.00 89.56 86 VAL A N 1
ATOM 685 C CA . VAL A 1 86 ? 7.880 -5.652 -4.418 1.00 89.56 86 VAL A CA 1
ATOM 686 C C . VAL A 1 86 ? 8.339 -6.171 -5.782 1.00 89.56 86 VAL A C 1
ATOM 688 O O . VAL A 1 86 ? 8.409 -5.417 -6.761 1.00 89.56 86 VAL A O 1
ATOM 691 N N . VAL A 1 87 ? 8.647 -7.471 -5.866 1.00 87.12 87 VAL A N 1
ATOM 692 C CA . VAL A 1 87 ? 9.071 -8.107 -7.122 1.00 87.12 87 VAL A CA 1
ATOM 693 C C . VAL A 1 87 ? 7.840 -8.420 -7.974 1.00 87.12 87 VAL A C 1
ATOM 695 O O . VAL A 1 87 ? 7.696 -7.844 -9.055 1.00 87.12 87 VAL A O 1
ATOM 698 N N . ASP A 1 88 ? 6.925 -9.244 -7.462 1.00 91.00 88 ASP A N 1
ATOM 699 C CA . ASP A 1 88 ? 5.642 -9.567 -8.087 1.00 91.00 88 ASP A CA 1
ATOM 700 C C . ASP A 1 88 ? 4.545 -8.588 -7.652 1.00 91.00 88 ASP A C 1
ATOM 702 O O . ASP A 1 88 ? 3.749 -8.810 -6.736 1.00 91.00 88 ASP A O 1
ATOM 706 N N . LYS A 1 89 ? 4.534 -7.442 -8.331 1.00 93.25 89 LYS A N 1
ATOM 707 C CA . LYS A 1 89 ? 3.570 -6.363 -8.090 1.00 93.25 89 LYS A CA 1
ATOM 708 C C . LYS A 1 89 ? 2.138 -6.796 -8.393 1.00 93.25 89 LYS A C 1
ATOM 710 O O . LYS A 1 89 ? 1.219 -6.271 -7.776 1.00 93.25 89 LYS A O 1
ATOM 715 N N . ALA A 1 90 ? 1.945 -7.724 -9.331 1.00 92.50 90 ALA A N 1
ATOM 716 C CA . ALA A 1 90 ? 0.620 -8.165 -9.743 1.00 92.50 90 ALA A CA 1
ATOM 717 C C . ALA A 1 90 ? -0.064 -8.936 -8.607 1.00 92.50 90 ALA A C 1
ATOM 719 O O . ALA A 1 90 ? -1.188 -8.594 -8.240 1.00 92.50 90 ALA A O 1
ATOM 720 N N . ILE A 1 91 ? 0.648 -9.889 -7.993 1.00 94.06 91 ILE A N 1
ATOM 721 C CA . ILE A 1 91 ? 0.151 -10.642 -6.830 1.00 94.06 91 ILE A CA 1
ATOM 722 C C . ILE A 1 91 ? -0.221 -9.696 -5.686 1.00 94.06 91 ILE A C 1
ATOM 724 O O . ILE A 1 91 ? -1.307 -9.799 -5.115 1.00 94.06 91 ILE A O 1
ATOM 728 N N . VAL A 1 92 ? 0.658 -8.747 -5.359 1.00 96.00 92 VAL A N 1
ATOM 729 C CA . VAL A 1 92 ? 0.421 -7.847 -4.222 1.00 96.00 92 VAL A CA 1
ATOM 730 C C . VAL A 1 92 ? -0.721 -6.867 -4.496 1.00 96.00 92 VAL A C 1
ATOM 732 O O . VAL A 1 92 ? -1.530 -6.626 -3.605 1.00 96.00 92 VAL A O 1
ATOM 735 N N . MET A 1 93 ? -0.859 -6.349 -5.721 1.00 96.38 93 MET A N 1
ATOM 736 C CA . MET A 1 93 ? -1.982 -5.472 -6.078 1.00 96.38 93 MET A CA 1
ATOM 737 C C . MET A 1 93 ? -3.330 -6.196 -6.008 1.00 96.38 93 MET A C 1
ATOM 739 O O . MET A 1 93 ? -4.284 -5.619 -5.494 1.00 96.38 93 MET A O 1
ATOM 743 N N . GLN A 1 94 ? -3.404 -7.463 -6.429 1.00 95.38 94 GLN A N 1
ATOM 744 C CA . GLN A 1 94 ? -4.613 -8.280 -6.254 1.00 95.38 94 GLN A CA 1
ATOM 745 C C . GLN A 1 94 ? -4.928 -8.532 -4.771 1.00 95.38 94 GLN A C 1
ATOM 747 O O . GLN A 1 94 ? -6.086 -8.476 -4.357 1.00 95.38 94 GLN A O 1
ATOM 752 N N . GLY A 1 95 ? -3.903 -8.786 -3.951 1.00 95.25 95 GLY A N 1
ATOM 753 C CA . GLY A 1 95 ? -4.069 -8.960 -2.507 1.00 95.25 95 GLY A CA 1
ATOM 754 C C . GLY A 1 95 ? -4.591 -7.698 -1.813 1.00 95.25 95 GLY A C 1
ATOM 755 O O . GLY A 1 95 ? -5.519 -7.773 -1.008 1.00 95.25 95 GLY A O 1
ATOM 756 N N . LEU A 1 96 ? -4.043 -6.531 -2.163 1.00 96.00 96 LEU A N 1
ATOM 757 C CA . LEU A 1 96 ? -4.510 -5.234 -1.667 1.00 96.00 96 LEU A CA 1
ATOM 758 C C . LEU A 1 96 ? -5.926 -4.905 -2.155 1.00 96.00 96 LEU A C 1
ATOM 760 O O . LEU A 1 96 ? -6.752 -4.465 -1.358 1.00 96.00 96 LEU A O 1
ATOM 764 N N . GLU A 1 97 ? -6.237 -5.173 -3.426 1.00 96.44 97 GLU A N 1
ATOM 765 C CA . GLU A 1 97 ? -7.593 -5.030 -3.966 1.00 96.44 97 GLU A CA 1
ATOM 766 C C . GLU A 1 97 ? -8.597 -5.849 -3.145 1.00 96.44 97 GLU A C 1
ATOM 768 O O . GLU A 1 97 ? -9.615 -5.313 -2.710 1.00 96.44 97 GLU A O 1
ATOM 773 N N . SER A 1 98 ? -8.288 -7.119 -2.860 1.00 94.69 98 SER A N 1
ATOM 774 C CA . SER A 1 98 ? -9.143 -7.977 -2.032 1.00 94.69 98 SER A CA 1
ATOM 775 C C . SER A 1 98 ? -9.358 -7.403 -0.630 1.00 94.69 98 SER A C 1
ATOM 777 O O . SER A 1 98 ? -10.472 -7.481 -0.118 1.00 94.69 98 SER A O 1
ATOM 779 N N . ILE A 1 99 ? -8.325 -6.828 -0.005 1.00 94.31 99 ILE A N 1
ATOM 780 C CA . ILE A 1 99 ? -8.445 -6.196 1.319 1.00 94.31 99 ILE A CA 1
ATOM 781 C C . ILE A 1 99 ? -9.407 -5.006 1.266 1.00 94.31 99 ILE A C 1
ATOM 783 O O . ILE A 1 99 ? -10.280 -4.888 2.126 1.00 94.31 99 ILE A O 1
ATOM 787 N N . TYR A 1 100 ? -9.278 -4.140 0.260 1.00 94.31 100 TYR A N 1
ATOM 788 C CA . TYR A 1 100 ? -10.136 -2.963 0.135 1.00 94.31 100 TYR A CA 1
ATOM 789 C C . TYR A 1 100 ? -11.581 -3.315 -0.235 1.00 94.31 100 TYR A C 1
ATOM 791 O O . TYR A 1 100 ? -12.503 -2.699 0.300 1.00 94.31 100 TYR A O 1
ATOM 799 N N . LEU A 1 101 ? -11.796 -4.334 -1.075 1.00 94.19 101 LEU A N 1
ATOM 800 C CA . LEU A 1 101 ? -13.135 -4.846 -1.388 1.00 94.19 101 LEU A CA 1
ATOM 801 C C . LEU A 1 101 ? -13.831 -5.419 -0.147 1.00 94.19 101 LEU A C 1
ATOM 803 O O . LEU A 1 101 ? -14.997 -5.111 0.093 1.00 94.19 101 LEU A O 1
ATOM 807 N N . GLU A 1 102 ? -13.119 -6.198 0.677 1.00 90.81 102 GLU A N 1
ATOM 808 C CA . GLU A 1 102 ? -13.654 -6.745 1.937 1.00 90.81 102 GLU A CA 1
ATOM 809 C C . GLU A 1 102 ? -14.132 -5.648 2.907 1.00 90.81 102 GLU A C 1
ATOM 811 O O . GLU A 1 102 ? -15.010 -5.898 3.732 1.00 90.81 102 GLU A O 1
ATOM 816 N N . ALA A 1 103 ? -13.578 -4.439 2.806 1.00 87.19 103 ALA A N 1
ATOM 817 C CA . ALA A 1 103 ? -13.925 -3.304 3.655 1.00 87.19 103 ALA A CA 1
ATOM 818 C C . ALA A 1 103 ? -14.857 -2.273 3.000 1.00 87.19 103 ALA A C 1
ATOM 820 O O . ALA A 1 103 ? -15.160 -1.252 3.614 1.00 87.19 103 ALA A O 1
ATOM 821 N N . GLY A 1 104 ? -15.309 -2.509 1.764 1.00 89.06 104 GLY A N 1
ATOM 822 C CA . GLY A 1 104 ? -16.156 -1.566 1.027 1.00 89.06 104 GLY A CA 1
ATOM 823 C C . GLY A 1 104 ? -15.436 -0.297 0.549 1.00 89.06 104 GLY A C 1
ATOM 824 O O . GLY A 1 104 ? -16.088 0.668 0.151 1.00 89.06 104 GLY A O 1
ATOM 825 N N . ALA A 1 105 ? -14.100 -0.281 0.558 1.00 90.69 105 ALA A N 1
ATOM 826 C CA . ALA A 1 105 ? -13.279 0.839 0.102 1.00 90.69 105 ALA A CA 1
ATOM 827 C C . ALA A 1 105 ? -13.074 0.801 -1.428 1.00 90.69 105 ALA A C 1
ATOM 829 O O . ALA A 1 105 ? -11.953 0.668 -1.926 1.00 90.69 105 ALA A O 1
ATOM 830 N N . GLU A 1 106 ? -14.168 0.929 -2.187 1.00 92.69 106 GLU A N 1
ATOM 831 C CA . GLU A 1 106 ? -14.196 0.722 -3.647 1.00 92.69 106 GLU A CA 1
ATOM 832 C C . GLU A 1 106 ? -13.207 1.626 -4.408 1.00 92.69 106 GLU A C 1
ATOM 834 O O . GLU A 1 106 ? -12.545 1.173 -5.339 1.00 92.69 106 GLU A O 1
ATOM 839 N N . LYS A 1 107 ? -13.035 2.887 -3.979 1.00 92.44 107 LYS A N 1
ATOM 840 C CA . LYS A 1 107 ? -12.081 3.836 -4.595 1.00 92.44 107 LYS A CA 1
ATOM 841 C C . LYS A 1 107 ? -10.643 3.300 -4.551 1.00 92.44 107 LYS A C 1
ATOM 843 O O . LYS A 1 107 ? -9.910 3.412 -5.533 1.00 92.44 107 LYS A O 1
ATOM 848 N N . ASN A 1 108 ? -10.253 2.687 -3.434 1.00 93.00 108 ASN A N 1
ATOM 849 C CA . ASN A 1 108 ? -8.909 2.143 -3.241 1.00 93.00 108 ASN A CA 1
ATOM 850 C C . ASN A 1 108 ? -8.743 0.804 -3.964 1.00 93.00 108 ASN A C 1
ATOM 852 O O . ASN A 1 108 ? -7.729 0.590 -4.626 1.00 93.00 108 ASN A O 1
ATOM 856 N N . ALA A 1 109 ? -9.771 -0.050 -3.937 1.00 95.44 109 ALA A N 1
ATOM 857 C CA . ALA A 1 109 ? -9.792 -1.284 -4.720 1.00 95.44 109 ALA A CA 1
ATOM 858 C C . ALA A 1 109 ? -9.643 -1.007 -6.227 1.00 95.44 109 ALA A C 1
ATOM 860 O O . ALA A 1 109 ? -8.812 -1.622 -6.899 1.00 95.44 109 ALA A O 1
ATOM 861 N N . GLN A 1 110 ? -10.379 -0.023 -6.754 1.00 95.38 110 GLN A N 1
ATOM 862 C CA . GLN A 1 110 ? -10.285 0.390 -8.153 1.00 95.38 110 GLN A CA 1
ATOM 863 C C . GLN A 1 110 ? -8.877 0.886 -8.507 1.00 95.38 110 GLN A C 1
ATOM 865 O O . GLN A 1 110 ? -8.367 0.562 -9.580 1.00 95.38 110 GLN A O 1
ATOM 870 N N . 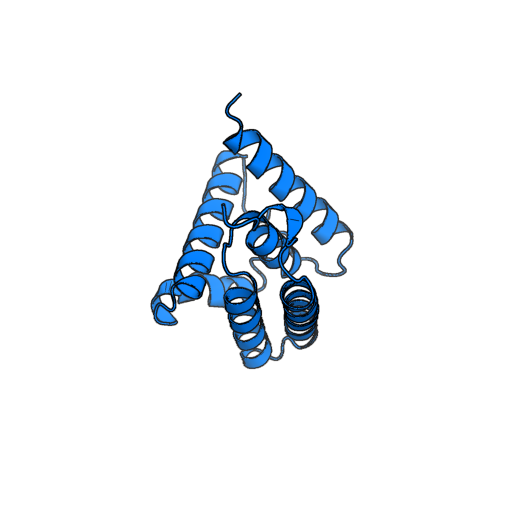LYS A 1 111 ? -8.228 1.633 -7.608 1.00 94.38 111 LYS A N 1
ATOM 871 C CA . LYS A 1 111 ? -6.848 2.100 -7.795 1.00 94.38 111 LYS A CA 1
ATOM 872 C C . LYS A 1 111 ? -5.868 0.925 -7.886 1.00 94.38 111 LYS A C 1
ATOM 874 O O . LYS A 1 111 ? -5.079 0.864 -8.829 1.00 94.38 111 LYS A O 1
ATOM 879 N N . CYS A 1 112 ? -5.969 -0.050 -6.978 1.00 95.38 112 CYS A N 1
ATOM 880 C CA . CYS A 1 112 ? -5.175 -1.282 -7.038 1.00 95.38 112 CYS A CA 1
ATOM 881 C C . CYS A 1 112 ? -5.392 -2.038 -8.359 1.00 95.38 112 CYS A C 1
ATOM 883 O O . CYS A 1 112 ? -4.419 -2.458 -8.987 1.00 95.38 112 CYS A O 1
ATOM 885 N N . ARG A 1 113 ? -6.643 -2.137 -8.829 1.00 95.12 113 ARG A N 1
ATOM 886 C CA . ARG A 1 113 ? -6.984 -2.788 -10.104 1.00 95.12 113 ARG A CA 1
ATOM 887 C C . ARG A 1 113 ? -6.358 -2.085 -11.310 1.00 95.12 113 ARG A C 1
ATOM 889 O O . ARG A 1 113 ? -5.756 -2.742 -12.153 1.00 95.12 113 ARG A O 1
ATOM 896 N N . GLN A 1 114 ? -6.435 -0.755 -11.375 1.00 94.31 114 GLN A N 1
ATOM 897 C CA . GLN A 1 114 ? -5.815 0.021 -12.457 1.00 94.31 114 GLN A CA 1
ATOM 898 C C . GLN A 1 114 ? -4.300 -0.207 -12.520 1.00 94.31 114 GLN A C 1
ATOM 900 O O . GLN A 1 114 ? -3.723 -0.354 -13.596 1.00 94.31 114 GLN A O 1
ATOM 905 N N . ILE A 1 115 ? -3.639 -0.273 -11.364 1.00 92.81 115 ILE A N 1
ATOM 906 C CA . ILE A 1 115 ? -2.193 -0.506 -11.304 1.00 92.81 115 ILE A CA 1
ATOM 907 C C . ILE A 1 115 ? -1.854 -1.950 -11.666 1.00 92.81 115 ILE A C 1
ATOM 909 O O . ILE A 1 115 ? -0.895 -2.173 -12.404 1.00 92.81 115 ILE A O 1
ATOM 913 N N . TYR A 1 116 ? -2.645 -2.922 -11.208 1.00 92.94 116 TYR A N 1
ATOM 914 C CA . TYR A 1 116 ? -2.530 -4.315 -11.635 1.00 92.94 116 TYR A CA 1
ATOM 915 C C . TYR A 1 116 ? -2.566 -4.427 -13.167 1.00 92.94 116 TYR A C 1
ATOM 917 O O . TYR A 1 116 ? -1.654 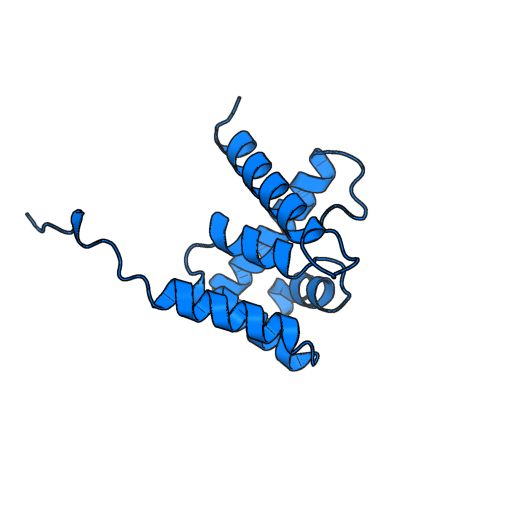-5.000 -13.764 1.00 92.94 116 TYR A O 1
ATOM 925 N N . GLU A 1 117 ? -3.552 -3.800 -13.813 1.00 91.56 117 GLU A N 1
ATOM 926 C CA . GLU A 1 117 ? -3.676 -3.781 -15.274 1.00 91.56 117 GLU A CA 1
ATOM 927 C C . GLU A 1 117 ? -2.437 -3.162 -15.941 1.00 91.56 117 GLU A C 1
ATOM 929 O O . GLU A 1 117 ? -1.898 -3.734 -16.889 1.00 91.56 117 GLU A O 1
ATOM 934 N N . LEU A 1 118 ? -1.922 -2.044 -15.417 1.00 89.75 118 LEU A N 1
ATOM 935 C CA . LEU A 1 118 ? -0.712 -1.387 -15.932 1.00 89.75 118 LEU A CA 1
ATOM 936 C C . LEU A 1 118 ? 0.555 -2.240 -15.780 1.00 89.75 118 LEU A C 1
ATOM 938 O O . LEU A 1 118 ? 1.424 -2.219 -16.656 1.00 89.75 118 LEU A O 1
ATOM 942 N N . VAL A 1 119 ? 0.686 -2.967 -14.670 1.00 86.56 119 VAL A N 1
ATOM 943 C 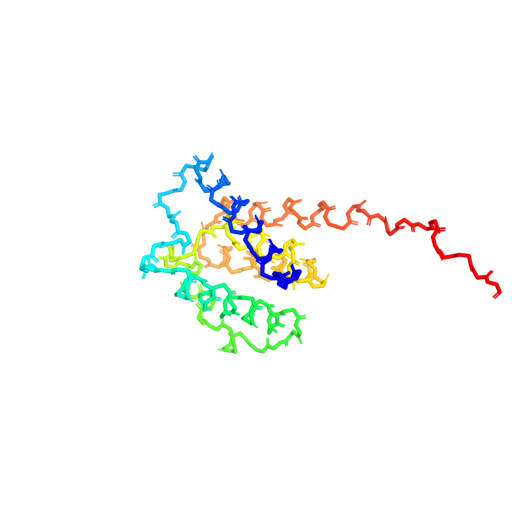CA . VAL A 1 119 ? 1.813 -3.873 -14.415 1.00 86.56 119 VAL A CA 1
ATOM 944 C C . VAL A 1 119 ? 1.748 -5.071 -15.362 1.00 86.56 119 VAL A C 1
ATOM 946 O O . VAL A 1 119 ? 2.764 -5.426 -15.958 1.00 86.56 119 VAL A O 1
ATOM 949 N N . CYS A 1 120 ? 0.565 -5.660 -15.549 1.00 84.19 120 CYS A N 1
ATOM 950 C CA . CYS A 1 120 ? 0.360 -6.801 -16.442 1.00 84.19 120 CYS A CA 1
ATOM 951 C C . CYS A 1 120 ? 0.465 -6.428 -17.930 1.00 84.19 120 CYS A C 1
ATOM 953 O O . CYS A 1 120 ? 0.908 -7.246 -18.735 1.00 84.19 120 CYS A O 1
ATOM 955 N N . ALA A 1 121 ? 0.101 -5.199 -18.307 1.00 79.88 121 ALA A N 1
ATOM 956 C CA . ALA A 1 121 ? 0.146 -4.723 -19.689 1.00 79.88 121 ALA A CA 1
ATOM 957 C C . ALA A 1 121 ? 1.565 -4.449 -20.216 1.00 79.88 121 ALA A C 1
ATOM 959 O O . ALA A 1 121 ? 1.733 -4.245 -21.418 1.00 79.88 121 ALA A O 1
ATOM 960 N N . LYS A 1 122 ? 2.593 -4.428 -19.356 1.00 65.62 122 LYS A N 1
ATOM 961 C CA . LYS A 1 122 ? 3.989 -4.234 -19.771 1.00 65.62 122 LYS A CA 1
ATOM 962 C C . LYS A 1 122 ? 4.652 -5.588 -20.055 1.00 65.62 122 LYS A C 1
ATOM 964 O O . LYS A 1 122 ? 5.135 -6.222 -19.117 1.00 65.62 122 LYS A O 1
ATOM 969 N N . PRO A 1 123 ? 4.754 -6.043 -21.322 1.00 58.91 123 PRO A N 1
ATOM 970 C CA . PRO A 1 123 ? 5.644 -7.151 -21.638 1.00 58.91 123 PRO A CA 1
ATOM 971 C C . PRO A 1 123 ? 7.074 -6.767 -21.241 1.00 58.91 123 PRO A C 1
ATOM 973 O O . PRO A 1 123 ? 7.509 -5.635 -21.472 1.00 58.91 123 PRO A O 1
ATOM 976 N N . LEU A 1 124 ? 7.812 -7.707 -20.642 1.00 55.69 124 LEU A N 1
ATOM 977 C CA . LEU A 1 124 ? 9.243 -7.543 -20.380 1.00 55.69 124 LEU A CA 1
ATOM 978 C C . LEU A 1 124 ? 9.926 -7.055 -21.668 1.00 55.69 124 LEU A C 1
ATOM 980 O O . LEU A 1 124 ? 9.711 -7.671 -22.718 1.00 55.69 124 LEU A O 1
ATOM 984 N N . PRO A 1 125 ? 10.746 -5.988 -21.635 1.00 53.22 125 PRO A N 1
ATOM 985 C CA . PRO A 1 125 ? 11.510 -5.585 -22.802 1.00 53.22 125 PRO A CA 1
ATOM 986 C C . PRO A 1 125 ? 12.385 -6.761 -23.249 1.00 53.22 125 PRO A C 1
ATOM 988 O O . PRO A 1 125 ? 13.404 -7.075 -22.636 1.00 53.22 125 PRO A O 1
ATOM 991 N N . VAL A 1 126 ? 11.992 -7.408 -24.348 1.00 55.53 126 VAL A N 1
ATOM 992 C CA . VAL A 1 126 ? 12.666 -8.577 -24.948 1.00 55.53 126 VAL A CA 1
ATOM 993 C C . VAL A 1 126 ? 14.092 -8.233 -25.423 1.00 55.53 126 VAL A C 1
ATOM 995 O O . VAL A 1 126 ? 14.850 -9.104 -25.842 1.00 55.53 126 VAL A O 1
ATOM 998 N N . ALA A 1 127 ? 14.504 -6.966 -25.306 1.00 54.28 127 ALA A N 1
ATOM 999 C CA . ALA A 1 127 ? 15.801 -6.449 -25.723 1.00 54.28 127 ALA A CA 1
ATOM 1000 C C . ALA A 1 127 ? 17.009 -7.201 -25.126 1.00 54.28 127 ALA A C 1
ATOM 1002 O O . ALA A 1 127 ? 18.054 -7.251 -25.773 1.00 54.28 127 ALA A O 1
ATOM 1003 N N . TYR A 1 128 ? 16.874 -7.832 -23.951 1.00 53.88 128 TYR A N 1
ATOM 1004 C CA . TYR A 1 128 ? 17.978 -8.547 -23.290 1.00 53.88 128 TYR A CA 1
ATOM 1005 C C . TYR A 1 128 ? 17.888 -10.081 -23.358 1.00 53.88 128 TYR A C 1
ATOM 1007 O O . TYR A 1 128 ? 18.840 -10.762 -22.983 1.00 53.88 128 TYR A O 1
ATOM 1015 N N . CYS A 1 129 ? 16.810 -10.653 -23.903 1.00 52.84 129 CYS A N 1
ATOM 1016 C CA . CYS A 1 129 ? 16.661 -12.103 -24.072 1.00 52.84 129 CYS A CA 1
ATOM 1017 C C . CYS A 1 129 ? 17.179 -12.574 -25.442 1.00 52.84 129 CYS A C 1
ATOM 1019 O O . CYS A 1 129 ? 16.495 -13.304 -26.157 1.00 52.84 129 CYS A O 1
ATOM 1021 N N . LYS A 1 130 ? 18.396 -12.183 -25.838 1.00 49.88 130 LYS A N 1
ATOM 1022 C CA . LYS A 1 130 ? 19.095 -12.904 -26.911 1.00 49.88 130 LYS A CA 1
ATOM 1023 C C . LYS A 1 130 ? 19.719 -14.155 -26.302 1.00 49.88 130 LYS A C 1
ATOM 1025 O O . LYS A 1 130 ? 20.759 -14.069 -25.654 1.00 49.88 130 LYS A O 1
ATOM 1030 N N . LYS A 1 131 ? 19.079 -15.311 -26.510 1.00 50.72 131 LYS A N 1
ATOM 1031 C CA . LYS A 1 131 ? 19.741 -16.614 -26.354 1.00 50.72 131 LYS A CA 1
ATOM 1032 C C . LYS A 1 131 ? 20.980 -16.604 -27.259 1.00 50.72 131 LYS A C 1
ATOM 1034 O O . LYS A 1 131 ? 20.833 -16.461 -28.472 1.00 50.72 131 LYS A O 1
ATOM 1039 N N . LYS A 1 132 ? 22.170 -16.658 -26.662 1.00 47.94 132 LYS A N 1
ATOM 1040 C CA . LYS A 1 132 ? 23.356 -17.176 -27.348 1.00 47.94 132 LYS A CA 1
ATOM 1041 C C . LYS A 1 132 ? 23.311 -18.694 -27.290 1.00 47.94 132 LYS A C 1
ATOM 1043 O O . LYS A 1 132 ? 22.821 -19.204 -26.258 1.00 47.94 132 LYS A O 1
#